Protein AF-A0A855A0V6-F1 (afdb_monomer)

Foldseek 3Di:
DDPPPDDDDPVVVVVVCCVPVVVVVVVVVVVVVVVVVVVVVVVVVVVVVLVVQLVVLVVVCVVCLVVLLVLLVVLLVCLVVLVDDQVSLVSVLVSLVVVLVSCVSLVQDPVLNVLSVVLNVLSVCCNPPDVPDSNVSSVVNNVSSVSNNVSSVVPPSD

Secondary structure (DSSP, 8-state):
---------HHHHHHHHHHHHHHHHHHHHHHHHHHHHHHHHHHHHHHHHHHHHHHHHHHHHHHHHHHHHHHHHHHHHHHHTT--SHHHHHHHHHHHHHHHHHHHHTT--HHHHHHHHHHHHHHHHHHHT----HHHHHHHHHHHHHHHHHHHHS----

Sequence (158 aa):
MVESTSYTPLWVTIVGYITTVVPCIVSIILEILNRKKQKTFEESLKEIKKAQANAIDKYKFLNEKNMILKKLNNFDLQLKKDLLGFPLANDILIVIVKIQGYANTIKFCVPDQDEISSFYNLVHNYLNVDQGDREKMTCKFREKIQIIKNIINKGEY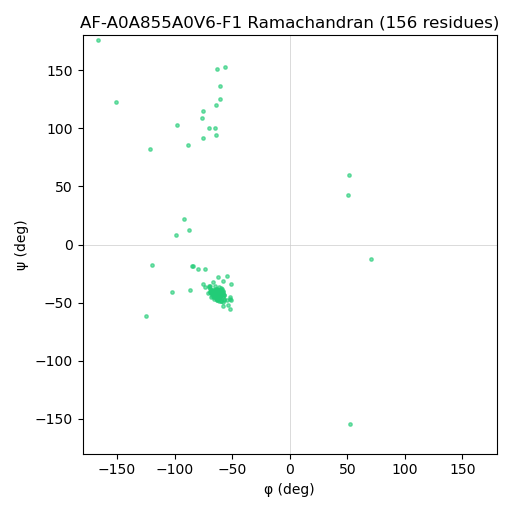S

Structure (mmCIF, N/CA/C/O backbone):
data_AF-A0A855A0V6-F1
#
_entry.id   AF-A0A855A0V6-F1
#
loop_
_atom_site.group_PDB
_atom_site.id
_atom_site.type_symbol
_atom_site.label_atom_id
_atom_site.label_alt_id
_atom_site.label_comp_id
_atom_site.label_asym_id
_atom_site.label_entity_id
_atom_site.label_seq_id
_atom_site.pdbx_PDB_ins_code
_atom_site.Cartn_x
_atom_site.Cartn_y
_atom_site.Cartn_z
_atom_site.occupancy
_atom_site.B_iso_or_equiv
_atom_site.auth_seq_id
_atom_site.auth_comp_id
_atom_site.auth_asym_id
_atom_site.auth_atom_id
_atom_site.pdbx_PDB_model_num
ATOM 1 N N . MET A 1 1 ? -41.836 -27.849 87.538 1.00 36.81 1 MET A N 1
ATOM 2 C CA . MET A 1 1 ? -40.846 -27.574 86.478 1.00 36.81 1 MET A CA 1
ATOM 3 C C . MET A 1 1 ? -41.594 -26.891 85.351 1.00 36.81 1 MET A C 1
ATOM 5 O O . MET A 1 1 ? -42.441 -27.528 84.747 1.00 36.81 1 MET A O 1
ATOM 9 N N . VAL A 1 2 ? -41.406 -25.583 85.180 1.00 40.19 2 VAL A N 1
ATOM 10 C CA . VAL A 1 2 ? -42.034 -24.818 84.093 1.00 40.19 2 VAL A CA 1
ATOM 11 C C . VAL A 1 2 ? -40.983 -24.703 82.998 1.00 40.19 2 VAL A C 1
ATOM 13 O O . VAL A 1 2 ? -40.023 -23.952 83.148 1.00 40.19 2 VAL A O 1
ATOM 16 N N . GLU A 1 3 ? -41.118 -25.501 81.942 1.00 42.22 3 GLU A N 1
ATOM 17 C CA . GLU A 1 3 ? -40.347 -25.319 80.714 1.00 42.22 3 GLU A CA 1
ATOM 18 C C . GLU A 1 3 ? -40.849 -24.050 80.025 1.00 42.22 3 GLU A C 1
ATOM 20 O O . GLU A 1 3 ? -41.897 -24.024 79.383 1.00 42.22 3 GLU A O 1
ATOM 25 N N . SER A 1 4 ? -40.117 -22.954 80.197 1.00 42.03 4 SER A N 1
ATOM 26 C CA . SER A 1 4 ? -40.333 -21.731 79.438 1.00 42.03 4 SER A CA 1
ATOM 27 C C . SER A 1 4 ? -39.774 -21.921 78.030 1.00 42.03 4 SER A C 1
ATOM 29 O O . SER A 1 4 ? -38.596 -21.663 77.777 1.00 42.03 4 SER A O 1
ATOM 31 N N . THR A 1 5 ? -40.613 -22.370 77.098 1.00 52.34 5 THR A N 1
ATOM 32 C CA . THR A 1 5 ? -40.315 -22.275 75.666 1.00 52.34 5 THR A CA 1
ATOM 33 C C . THR A 1 5 ? -40.262 -20.797 75.283 1.00 52.34 5 THR A C 1
ATOM 35 O O . THR A 1 5 ? -41.290 -20.137 75.131 1.00 52.34 5 THR A O 1
ATOM 38 N N . SER A 1 6 ? -39.046 -20.265 75.181 1.00 52.16 6 SER A N 1
ATOM 39 C CA . SER A 1 6 ? -38.753 -18.923 74.681 1.00 52.16 6 SER A CA 1
ATOM 40 C C . SER A 1 6 ? -39.156 -18.823 73.205 1.00 52.16 6 SER A C 1
ATOM 42 O O . SER A 1 6 ? -38.373 -19.163 72.319 1.00 52.16 6 SER A O 1
ATOM 44 N N . TYR A 1 7 ? -40.369 -18.344 72.932 1.00 58.59 7 TYR A N 1
ATOM 45 C CA . TYR A 1 7 ? -40.772 -17.939 71.587 1.00 58.59 7 TYR A CA 1
ATOM 46 C C . TYR A 1 7 ? -40.147 -16.580 71.268 1.00 58.59 7 TYR A C 1
ATOM 48 O O . TYR A 1 7 ? -40.544 -15.553 71.821 1.00 58.59 7 TYR A O 1
ATOM 56 N N . THR A 1 8 ? -39.159 -16.562 70.372 1.00 61.34 8 THR A N 1
ATOM 57 C CA . THR A 1 8 ? -38.663 -15.321 69.776 1.00 61.34 8 THR A CA 1
ATOM 58 C C . THR A 1 8 ? -39.810 -14.644 69.016 1.00 61.34 8 THR A C 1
ATOM 60 O O . THR A 1 8 ? -40.437 -15.278 68.163 1.00 61.34 8 THR A O 1
ATOM 63 N N . PRO A 1 9 ? -40.133 -13.372 69.315 1.00 69.50 9 PRO A N 1
ATOM 64 C CA . PRO A 1 9 ? -41.250 -12.697 68.673 1.00 69.50 9 PRO A CA 1
ATOM 65 C C . PRO A 1 9 ? -41.043 -12.608 67.160 1.00 69.50 9 PRO A C 1
ATOM 67 O O . PRO A 1 9 ? -39.966 -12.225 66.702 1.00 69.50 9 PRO A O 1
ATOM 70 N N . LEU A 1 10 ? -42.093 -12.888 66.384 1.00 62.41 10 LEU A N 1
ATOM 71 C CA . LEU A 1 10 ? -42.058 -12.898 64.915 1.00 62.41 10 LEU A CA 1
ATOM 72 C C . LEU A 1 10 ? -41.458 -11.605 64.321 1.00 62.41 10 LEU A C 1
ATOM 74 O O . LEU A 1 10 ? -40.767 -11.641 63.306 1.00 62.41 10 LEU A O 1
ATOM 78 N N . TRP A 1 11 ? -41.684 -10.466 64.985 1.00 63.53 11 TRP A N 1
ATOM 79 C CA . TRP A 1 11 ? -41.164 -9.163 64.574 1.00 63.53 11 TRP A CA 1
ATOM 80 C C . TRP A 1 11 ? -39.635 -9.064 64.679 1.00 63.53 11 TRP A C 1
ATOM 82 O O . TRP A 1 11 ? -39.024 -8.420 63.832 1.00 63.53 11 TRP A O 1
ATOM 92 N N . VAL A 1 12 ? -38.998 -9.740 65.643 1.00 67.94 12 VAL A N 1
ATOM 93 C CA . VAL A 1 12 ? -37.529 -9.786 65.779 1.00 67.94 12 VAL A CA 1
ATOM 94 C C . VAL A 1 12 ? -36.924 -10.576 64.623 1.00 67.94 12 VAL A C 1
ATOM 96 O O . VAL A 1 12 ? -35.914 -10.169 64.053 1.00 67.94 12 VAL A O 1
ATOM 99 N N . THR A 1 13 ? -37.579 -11.664 64.217 1.00 62.94 13 THR A N 1
ATOM 100 C CA . THR A 1 13 ? -37.174 -12.480 63.067 1.00 62.94 13 THR A CA 1
ATOM 101 C C . THR A 1 13 ? -37.324 -11.712 61.754 1.00 62.94 13 THR A C 1
ATOM 103 O O . THR A 1 13 ? -36.421 -11.744 60.924 1.00 62.94 13 THR A O 1
ATOM 106 N N . ILE A 1 14 ? -38.422 -10.968 61.580 1.00 66.69 14 ILE A N 1
ATOM 107 C CA . ILE A 1 14 ? -38.663 -10.131 60.393 1.00 66.69 14 ILE A CA 1
ATOM 108 C C . ILE A 1 14 ? -37.648 -8.984 60.316 1.00 66.69 14 ILE A C 1
ATOM 110 O O . ILE A 1 14 ? -37.043 -8.771 59.267 1.00 66.69 14 ILE A O 1
ATOM 114 N N . VAL A 1 15 ? -37.412 -8.274 61.424 1.00 66.62 15 VAL A N 1
ATOM 115 C CA . VAL A 1 15 ? -36.424 -7.186 61.482 1.00 66.62 15 VAL A CA 1
ATOM 116 C C . VAL A 1 15 ? -35.014 -7.725 61.245 1.00 66.62 15 VAL A C 1
ATOM 118 O O . VAL A 1 15 ? -34.268 -7.131 60.474 1.00 66.62 15 VAL A O 1
ATOM 121 N N . GLY A 1 16 ? -34.672 -8.878 61.827 1.00 64.94 16 GLY A N 1
ATOM 122 C CA . GLY A 1 16 ? -33.403 -9.563 61.582 1.00 64.94 16 GLY A CA 1
ATOM 123 C C . GLY A 1 16 ? -33.214 -9.959 60.117 1.00 64.94 16 GLY A C 1
ATOM 124 O O . GLY A 1 16 ? -32.126 -9.795 59.572 1.00 64.94 16 GLY A O 1
ATOM 125 N N . TYR A 1 17 ? -34.272 -10.413 59.441 1.00 61.84 17 TYR A N 1
ATOM 126 C CA . TYR A 1 17 ? -34.224 -10.740 58.013 1.00 61.84 17 TYR A CA 1
ATOM 127 C C . TYR A 1 17 ? -34.024 -9.489 57.150 1.00 61.84 17 TYR A C 1
ATOM 129 O O . TYR A 1 17 ? -33.211 -9.486 56.230 1.00 61.84 17 TYR A O 1
ATOM 137 N N . ILE A 1 18 ? -34.716 -8.393 57.471 1.00 64.31 18 ILE A N 1
ATOM 138 C CA . ILE A 1 18 ? -34.592 -7.127 56.738 1.00 64.31 18 ILE A CA 1
ATOM 139 C C . ILE A 1 18 ? -33.185 -6.540 56.904 1.00 64.31 18 ILE A C 1
ATOM 141 O O . ILE A 1 18 ? -32.590 -6.109 55.921 1.00 64.31 18 ILE A O 1
ATOM 145 N N . THR A 1 19 ? -32.616 -6.559 58.111 1.00 65.56 19 THR A N 1
ATOM 146 C CA . THR A 1 19 ? -31.281 -5.994 58.369 1.00 65.56 19 THR A CA 1
ATOM 147 C C . THR A 1 19 ? -30.138 -6.841 57.820 1.00 65.56 19 THR A C 1
ATOM 149 O O . THR A 1 19 ? -29.056 -6.305 57.607 1.00 65.56 19 THR A O 1
ATOM 152 N N . THR A 1 20 ? -30.346 -8.133 57.560 1.00 65.19 20 THR A N 1
ATOM 153 C CA . THR A 1 20 ? -29.288 -9.028 57.057 1.00 65.19 20 THR A CA 1
ATOM 154 C C . THR A 1 20 ? -29.399 -9.302 55.560 1.00 65.19 20 THR A C 1
ATOM 156 O O . THR A 1 20 ? -28.395 -9.274 54.849 1.00 65.19 20 THR A O 1
ATOM 159 N N . VAL A 1 21 ? -30.611 -9.514 55.046 1.00 66.06 21 VAL A N 1
ATOM 160 C CA . VAL A 1 21 ? -30.829 -9.948 53.659 1.00 66.06 21 VAL A CA 1
ATOM 161 C C . VAL A 1 21 ? -30.902 -8.764 52.698 1.00 66.06 21 VAL A C 1
ATOM 163 O O . VAL A 1 21 ? -30.326 -8.820 51.610 1.00 66.06 21 VAL A O 1
ATOM 166 N N . VAL A 1 22 ? -31.545 -7.661 53.094 1.00 67.06 22 VAL A N 1
ATOM 167 C CA . VAL A 1 22 ? -31.715 -6.490 52.215 1.00 67.06 22 VAL A CA 1
ATOM 168 C C . VAL A 1 22 ? -30.378 -5.822 51.868 1.00 67.06 22 VAL A C 1
ATOM 170 O O . VAL A 1 22 ? -30.162 -5.574 50.681 1.00 67.06 22 VAL A O 1
ATOM 173 N N . PRO A 1 23 ? -29.434 -5.592 52.807 1.00 70.12 23 PRO A N 1
ATOM 174 C CA . PRO A 1 23 ? -28.133 -5.025 52.452 1.00 70.12 23 PRO A CA 1
ATOM 175 C C . PRO A 1 23 ? -27.352 -5.928 51.497 1.00 70.12 23 PRO A C 1
ATOM 177 O O . PRO A 1 23 ? -26.722 -5.435 50.570 1.00 70.12 23 PRO A O 1
ATOM 180 N N . CYS A 1 24 ? -27.451 -7.249 51.671 1.00 67.31 24 CYS A N 1
ATOM 181 C CA . CYS A 1 24 ? -26.752 -8.219 50.835 1.00 67.31 24 CYS A CA 1
ATOM 182 C C . CYS A 1 24 ? -27.270 -8.194 49.385 1.00 67.31 24 CYS A C 1
ATOM 184 O O . CYS A 1 24 ? -26.484 -8.111 48.442 1.00 67.31 24 CYS A O 1
ATOM 186 N N . ILE A 1 25 ? -28.595 -8.162 49.195 1.00 68.75 25 ILE A N 1
ATOM 187 C CA . ILE A 1 25 ? -29.218 -8.058 47.864 1.00 68.75 25 ILE A CA 1
ATOM 188 C C . ILE A 1 25 ? -28.889 -6.710 47.207 1.00 68.75 25 ILE A C 1
ATOM 190 O O . ILE A 1 25 ? -28.536 -6.667 46.027 1.00 68.75 25 ILE A O 1
ATOM 194 N N . VAL A 1 26 ? -28.962 -5.608 47.960 1.00 66.38 26 VAL A N 1
ATOM 195 C CA . VAL A 1 26 ? -28.644 -4.263 47.454 1.00 66.38 26 VAL A CA 1
ATOM 196 C C . VAL A 1 26 ? -27.172 -4.163 47.041 1.00 66.38 26 VAL A C 1
ATOM 198 O O . VAL A 1 26 ? -26.884 -3.636 45.965 1.00 66.38 26 VAL A O 1
ATOM 201 N N . SER A 1 27 ? -26.248 -4.727 47.826 1.00 65.50 27 SER A N 1
ATOM 202 C CA . SER A 1 27 ? -24.824 -4.808 47.480 1.00 65.50 27 SER A CA 1
ATOM 203 C C . SER A 1 27 ? -24.583 -5.599 46.193 1.00 65.50 27 SER A C 1
ATOM 205 O O . SER A 1 27 ? -23.860 -5.116 45.324 1.00 65.50 27 SER A O 1
ATOM 207 N N . ILE A 1 28 ? -25.237 -6.752 46.017 1.00 67.81 28 ILE A N 1
ATOM 208 C CA . ILE A 1 28 ? -25.122 -7.568 44.796 1.00 67.81 28 ILE A CA 1
ATOM 209 C C . ILE A 1 28 ? -25.637 -6.799 43.568 1.00 67.81 28 ILE A C 1
ATOM 211 O O . ILE A 1 28 ? -24.984 -6.784 42.524 1.00 67.81 28 ILE A O 1
ATOM 215 N N . ILE A 1 29 ? -26.781 -6.115 43.680 1.00 65.75 29 ILE A N 1
ATOM 216 C CA . ILE A 1 29 ? -27.354 -5.324 42.577 1.00 65.75 29 ILE A CA 1
ATOM 217 C C . ILE A 1 29 ? -26.431 -4.153 42.201 1.00 65.75 29 ILE A C 1
ATOM 219 O O . ILE A 1 29 ? -26.177 -3.926 41.014 1.00 65.75 29 ILE A O 1
ATOM 223 N N . LEU A 1 30 ? -25.896 -3.431 43.191 1.00 68.19 30 LEU A N 1
ATOM 224 C CA . LEU A 1 30 ? -24.932 -2.344 42.981 1.00 68.19 30 LEU A CA 1
ATOM 225 C C . LEU A 1 30 ? -23.646 -2.839 42.314 1.00 68.19 30 LEU A C 1
ATOM 227 O O . LEU A 1 30 ? -23.143 -2.191 41.396 1.00 68.19 30 LEU A O 1
ATOM 231 N N . GLU A 1 31 ? -23.137 -3.998 42.726 1.00 69.81 31 GL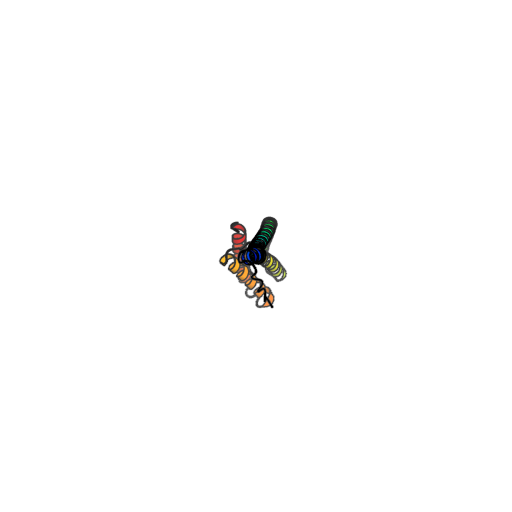U A N 1
ATOM 232 C CA . GLU A 1 31 ? -21.933 -4.590 42.152 1.00 69.81 31 GLU A CA 1
ATOM 233 C C . GLU A 1 31 ? -22.147 -5.010 40.688 1.00 69.81 31 GLU A C 1
ATOM 235 O O . GLU A 1 31 ? -21.309 -4.727 39.829 1.00 69.81 31 GLU A O 1
ATOM 240 N N . ILE A 1 32 ? -23.306 -5.594 40.361 1.00 64.81 32 ILE A N 1
ATOM 241 C CA . ILE A 1 32 ? -23.684 -5.938 38.980 1.00 64.81 32 ILE A CA 1
ATOM 242 C C . ILE A 1 32 ? -23.800 -4.678 38.107 1.00 64.81 32 ILE A C 1
ATOM 244 O O . ILE A 1 32 ? -23.314 -4.667 36.971 1.00 64.81 32 ILE A O 1
ATOM 248 N N . LEU A 1 33 ? -24.418 -3.607 38.616 1.00 64.81 33 LEU A N 1
ATOM 249 C CA . LEU A 1 33 ? -24.540 -2.334 37.897 1.00 64.81 33 LEU A CA 1
ATOM 250 C C . LEU A 1 33 ? -23.176 -1.665 37.678 1.00 64.81 33 LEU A C 1
ATOM 252 O O . LEU A 1 33 ? -22.911 -1.178 36.576 1.00 64.81 33 LEU A O 1
ATOM 256 N N . ASN A 1 34 ? -22.294 -1.690 38.680 1.00 70.75 34 ASN A N 1
ATOM 257 C CA . ASN A 1 34 ? -20.937 -1.158 38.564 1.00 70.75 34 ASN A CA 1
ATOM 258 C C . ASN A 1 34 ? -20.094 -1.952 37.563 1.00 70.75 34 ASN A C 1
ATOM 260 O O . ASN A 1 34 ? -19.456 -1.340 36.711 1.00 70.75 34 ASN A O 1
ATOM 264 N N . ARG A 1 35 ? -20.158 -3.291 37.572 1.00 63.47 35 ARG A N 1
ATOM 265 C CA . ARG A 1 35 ? -19.467 -4.128 36.573 1.00 63.47 35 ARG A CA 1
ATOM 266 C C . ARG A 1 35 ? -19.953 -3.841 35.150 1.00 63.47 35 ARG A C 1
ATOM 268 O O . ARG A 1 35 ? -19.139 -3.749 34.234 1.00 63.47 35 ARG A O 1
ATOM 275 N N . LYS A 1 36 ? -21.264 -3.648 34.948 1.00 63.84 36 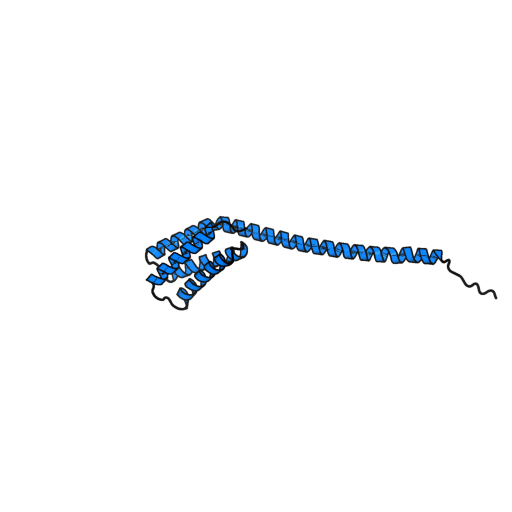LYS A N 1
ATOM 276 C CA . LYS A 1 36 ? -21.823 -3.272 33.635 1.00 63.84 36 LYS A CA 1
ATOM 277 C C . LYS A 1 36 ? -21.366 -1.882 33.184 1.00 63.84 36 LYS A C 1
ATOM 279 O O . LYS A 1 36 ? -20.952 -1.729 32.035 1.00 63.84 36 LYS A O 1
ATOM 284 N N . LYS A 1 37 ? -21.390 -0.883 34.074 1.00 66.00 37 LYS A N 1
ATOM 285 C CA . LYS A 1 37 ? -20.878 0.468 33.779 1.00 66.00 37 LYS A CA 1
ATOM 286 C C . LYS A 1 37 ? -19.385 0.457 33.460 1.00 66.00 37 LYS A C 1
ATOM 288 O O . LYS A 1 37 ? -18.975 1.099 32.501 1.00 66.00 37 LYS A O 1
ATOM 293 N N . GLN A 1 38 ? -18.596 -0.304 34.213 1.00 66.00 38 GLN A N 1
ATOM 294 C CA . GLN A 1 38 ? -17.156 -0.428 34.007 1.00 66.00 38 GLN A CA 1
ATOM 295 C C . GLN A 1 38 ? -16.833 -1.093 32.666 1.00 66.00 38 GLN A C 1
ATOM 297 O O . GLN A 1 38 ? -16.014 -0.570 31.919 1.00 66.00 38 GLN A O 1
ATOM 302 N N . LYS A 1 39 ? -17.543 -2.170 32.304 1.00 68.00 39 LYS A N 1
ATOM 303 C CA . LYS A 1 39 ? -17.390 -2.820 30.995 1.00 68.00 39 LYS A CA 1
ATOM 304 C C . LYS A 1 39 ? -17.727 -1.873 29.837 1.00 68.00 39 LYS A C 1
ATOM 306 O O . LYS A 1 39 ? -16.963 -1.780 28.884 1.00 68.00 39 LYS A O 1
ATOM 311 N N . THR A 1 40 ? -18.820 -1.119 29.965 1.00 68.50 40 THR A N 1
ATOM 312 C CA . THR A 1 40 ? -19.231 -0.123 28.959 1.00 68.50 40 THR A CA 1
ATOM 313 C C . THR A 1 40 ? -18.189 0.993 28.833 1.00 68.50 40 THR A C 1
ATOM 315 O O . THR A 1 40 ? -17.819 1.376 27.731 1.00 68.50 40 THR A O 1
ATOM 318 N N . PHE A 1 41 ? -17.655 1.483 29.956 1.00 65.56 41 PHE A N 1
ATOM 319 C CA . PHE A 1 41 ? -16.610 2.506 29.974 1.00 65.56 41 PHE A CA 1
ATOM 320 C C . PHE A 1 41 ? -15.290 2.012 29.366 1.00 65.56 41 PHE A C 1
ATOM 322 O O . PHE A 1 41 ? -14.644 2.746 28.623 1.00 65.56 41 PHE A O 1
ATOM 329 N N . GLU A 1 42 ? -14.891 0.766 29.633 1.00 70.81 42 GLU A N 1
ATOM 330 C CA . GLU A 1 42 ? -13.716 0.153 29.007 1.00 70.81 42 GLU A CA 1
ATOM 331 C C . GLU A 1 42 ? -13.885 -0.014 27.492 1.00 70.81 42 GLU A C 1
ATOM 333 O O . GLU A 1 42 ? -12.940 0.234 26.740 1.00 70.81 42 GLU A O 1
ATOM 338 N N . GLU A 1 43 ? -15.075 -0.406 27.035 1.00 74.31 43 GLU A N 1
ATOM 339 C CA . GLU A 1 43 ? -15.421 -0.474 25.612 1.00 74.31 43 GLU A CA 1
ATOM 340 C C . GLU A 1 43 ? -15.363 0.921 24.967 1.00 74.31 43 GLU A C 1
ATOM 342 O O . GLU A 1 43 ? -14.647 1.098 23.980 1.00 74.31 43 GLU A O 1
ATOM 347 N N . SER A 1 44 ? -15.969 1.944 25.582 1.00 58.97 44 SER A N 1
ATOM 348 C CA . SER A 1 44 ? -15.878 3.331 25.101 1.00 58.97 44 SER A CA 1
ATOM 349 C C . SER A 1 44 ? -14.438 3.861 25.100 1.00 58.97 44 SER A C 1
ATOM 351 O O . SER A 1 44 ? -14.026 4.532 24.158 1.00 58.97 44 SER A O 1
ATOM 353 N N . LEU A 1 45 ? -13.621 3.542 26.111 1.00 64.56 45 LEU A N 1
ATOM 354 C CA . LEU A 1 45 ? -12.204 3.920 26.139 1.00 64.56 45 LEU A CA 1
ATOM 355 C C . LEU A 1 45 ? -11.401 3.245 25.025 1.00 64.56 45 LEU A C 1
ATOM 357 O O . LEU A 1 45 ? -10.511 3.873 24.447 1.00 64.56 45 LEU A O 1
ATOM 361 N N . LYS A 1 46 ? -11.686 1.974 24.715 1.00 70.25 46 LYS A N 1
ATOM 362 C CA . LYS A 1 46 ? -11.071 1.278 23.575 1.00 70.25 46 LYS A CA 1
ATOM 363 C C . LYS A 1 46 ? -11.459 1.940 22.259 1.00 70.25 46 LYS A C 1
ATOM 365 O O . LYS A 1 46 ? -10.589 2.141 21.413 1.00 70.25 46 LYS A O 1
ATOM 370 N N . GLU A 1 47 ? -12.723 2.314 22.100 1.00 68.25 47 GLU A N 1
ATOM 371 C CA . GLU A 1 47 ? -13.208 3.030 20.919 1.00 68.25 47 GLU A CA 1
ATOM 372 C C . GLU A 1 47 ? -12.560 4.409 20.774 1.00 68.25 47 GLU A C 1
ATOM 374 O O . GLU A 1 47 ? -12.058 4.726 19.697 1.00 68.25 47 GLU A O 1
ATOM 379 N N . ILE A 1 48 ? -12.463 5.186 21.858 1.00 65.38 48 ILE A N 1
ATOM 380 C CA . ILE A 1 48 ? -11.803 6.500 21.869 1.00 65.38 48 ILE A CA 1
ATOM 381 C C . ILE A 1 48 ? -10.319 6.368 21.512 1.00 65.38 48 ILE A C 1
ATOM 383 O O . ILE A 1 48 ? -9.826 7.101 20.656 1.00 65.38 48 ILE A O 1
ATOM 387 N N . LYS A 1 49 ? -9.600 5.406 22.107 1.00 63.72 49 LYS A N 1
ATOM 388 C CA . LYS A 1 49 ? -8.183 5.158 21.785 1.00 63.72 49 LYS A CA 1
ATOM 389 C C . LYS A 1 49 ? -7.991 4.743 20.326 1.00 63.72 49 LYS A C 1
ATOM 391 O O . LYS A 1 49 ? -7.061 5.209 19.674 1.00 63.72 49 LYS A O 1
ATOM 396 N N . LYS A 1 50 ? -8.882 3.899 19.798 1.00 72.50 50 LYS A N 1
ATOM 397 C CA . LYS A 1 50 ? -8.874 3.483 18.389 1.00 72.50 50 LYS A CA 1
ATOM 398 C C . LYS A 1 50 ? -9.155 4.663 17.455 1.00 72.50 50 LYS A C 1
ATOM 400 O O . LYS A 1 50 ? -8.466 4.820 16.453 1.00 72.50 50 LYS A O 1
ATOM 405 N N . ALA A 1 51 ? -10.120 5.513 17.795 1.00 63.00 51 ALA A N 1
ATOM 406 C CA . ALA A 1 51 ? -10.426 6.724 17.041 1.00 63.00 51 ALA A CA 1
ATOM 407 C C . ALA A 1 51 ? -9.251 7.718 17.055 1.00 63.00 51 ALA A C 1
ATOM 409 O O . ALA A 1 51 ? -8.921 8.285 16.016 1.00 63.00 51 ALA A O 1
ATOM 410 N N . GLN A 1 52 ? -8.573 7.876 18.196 1.00 62.16 52 GLN A N 1
ATOM 411 C CA . GLN A 1 52 ? -7.388 8.724 18.323 1.00 62.16 52 GLN A CA 1
ATOM 412 C C . GLN A 1 52 ? -6.216 8.208 17.476 1.00 62.16 52 GLN A C 1
ATOM 414 O O . GLN A 1 52 ? -5.591 8.999 16.772 1.00 62.16 52 GLN A O 1
ATOM 419 N N . ALA A 1 53 ? -5.942 6.898 17.494 1.00 66.69 53 ALA A N 1
ATOM 420 C CA . ALA A 1 53 ? -4.917 6.288 16.642 1.00 66.69 53 ALA A CA 1
ATOM 421 C C . ALA A 1 53 ? -5.220 6.521 15.151 1.00 66.69 53 ALA A C 1
ATOM 423 O O . ALA A 1 53 ? -4.385 7.061 14.428 1.00 66.69 53 ALA A O 1
ATOM 424 N N . ASN A 1 54 ? -6.459 6.252 14.726 1.00 67.56 54 ASN A N 1
ATOM 425 C CA . ASN A 1 54 ? -6.893 6.491 13.347 1.00 67.56 54 ASN A CA 1
ATOM 426 C C . ASN A 1 54 ? -6.754 7.970 12.938 1.00 67.56 54 ASN A C 1
ATOM 428 O O . ASN A 1 54 ? -6.364 8.268 11.809 1.00 67.56 54 ASN A O 1
ATOM 432 N N . ALA A 1 55 ? -7.051 8.909 13.843 1.00 63.41 55 ALA A N 1
ATOM 433 C CA . ALA A 1 55 ? -6.906 10.341 13.583 1.00 63.41 55 ALA A CA 1
ATOM 434 C C . ALA A 1 55 ? -5.434 10.756 13.399 1.00 63.41 55 ALA A C 1
ATOM 436 O O . ALA A 1 55 ? -5.125 11.528 12.487 1.00 63.41 55 ALA A O 1
ATOM 437 N N . ILE A 1 56 ? -4.523 10.221 14.221 1.00 65.94 56 ILE A N 1
ATOM 438 C CA . ILE A 1 56 ? -3.074 10.457 14.104 1.00 65.94 56 ILE A CA 1
ATOM 439 C C . ILE A 1 56 ? -2.554 9.930 12.764 1.00 65.94 56 ILE A C 1
ATOM 441 O O . ILE A 1 56 ? -1.827 10.633 12.058 1.00 65.94 56 ILE A O 1
ATOM 445 N N . ASP A 1 57 ? -2.957 8.723 12.379 1.00 68.31 57 ASP A N 1
ATOM 446 C CA . ASP A 1 57 ? -2.509 8.105 11.135 1.00 68.31 57 ASP A CA 1
ATOM 447 C C . ASP A 1 57 ? -3.066 8.811 9.891 1.00 68.31 57 ASP A C 1
ATOM 449 O O . ASP A 1 57 ? -2.344 9.002 8.909 1.00 68.31 57 ASP A O 1
ATOM 453 N N . LYS A 1 58 ? -4.310 9.302 9.952 1.00 70.94 58 LYS A N 1
ATOM 454 C CA . LYS A 1 58 ? -4.899 10.146 8.902 1.00 70.94 58 LYS A CA 1
ATOM 455 C C . LYS A 1 58 ? -4.132 11.458 8.734 1.00 70.94 58 LYS A C 1
ATOM 457 O O . LYS A 1 58 ? -3.828 11.849 7.608 1.00 70.94 58 LYS A O 1
ATOM 462 N N . TYR A 1 59 ? -3.760 12.115 9.834 1.00 73.38 59 TYR A N 1
ATOM 463 C CA . TYR A 1 59 ? -2.938 13.328 9.791 1.00 73.38 59 TYR A CA 1
ATOM 464 C C . TYR A 1 59 ? -1.542 13.057 9.210 1.00 73.38 59 TYR A C 1
ATOM 466 O O . TYR A 1 59 ? -1.064 13.794 8.344 1.00 73.38 59 TYR A O 1
ATOM 474 N N . LYS A 1 60 ? -0.906 11.957 9.626 1.00 77.31 60 LYS A N 1
ATOM 475 C CA . LYS A 1 60 ? 0.396 11.529 9.101 1.00 77.31 60 LYS A CA 1
ATOM 476 C C . LYS A 1 60 ? 0.342 11.274 7.595 1.00 77.31 60 LYS A C 1
ATOM 478 O O . LYS A 1 60 ? 1.214 11.741 6.864 1.00 77.31 60 LYS A O 1
ATOM 483 N N . PHE A 1 61 ? -0.703 10.603 7.118 1.00 80.06 61 PHE A N 1
ATOM 484 C CA . PHE A 1 61 ? -0.909 10.391 5.692 1.00 80.06 61 PHE A CA 1
ATOM 485 C C . PHE A 1 61 ? -1.151 11.686 4.927 1.00 80.06 61 PHE A C 1
ATOM 487 O O . PHE A 1 61 ? -0.563 11.856 3.869 1.00 80.06 61 PHE A O 1
ATOM 494 N N . LEU A 1 62 ? -1.958 12.619 5.439 1.00 77.38 62 LEU A N 1
ATOM 495 C CA . LEU A 1 62 ? -2.174 13.908 4.771 1.00 77.38 62 LEU A CA 1
ATOM 496 C C . LEU A 1 62 ? -0.863 14.686 4.596 1.00 77.38 62 LEU A C 1
ATOM 498 O O . LEU A 1 62 ? -0.616 15.232 3.520 1.00 77.38 62 LEU A O 1
ATOM 502 N N . ASN A 1 63 ? 0.011 14.663 5.605 1.00 79.81 63 ASN A N 1
ATOM 503 C CA . ASN A 1 63 ? 1.335 15.280 5.515 1.00 79.81 63 ASN A CA 1
ATOM 504 C C . ASN A 1 63 ? 2.252 14.566 4.514 1.00 79.81 63 ASN A C 1
ATOM 506 O O . ASN A 1 63 ? 2.989 15.210 3.765 1.00 79.81 63 ASN A O 1
ATOM 510 N N . GLU A 1 64 ? 2.209 13.237 4.463 1.00 85.19 64 GLU A N 1
ATOM 511 C CA . GLU A 1 64 ? 3.059 12.467 3.559 1.00 85.19 64 GLU A CA 1
ATOM 512 C C . GLU A 1 64 ? 2.504 12.319 2.139 1.00 85.19 64 GLU A C 1
ATOM 514 O O . GLU A 1 64 ? 3.273 12.048 1.213 1.00 85.19 64 GLU A O 1
ATOM 519 N N . LYS A 1 65 ? 1.202 12.532 1.933 1.00 86.56 65 LYS A N 1
ATOM 520 C CA . LYS A 1 65 ? 0.499 12.370 0.654 1.00 86.56 65 LYS A CA 1
ATOM 521 C C . LYS A 1 65 ? 1.214 13.116 -0.465 1.00 86.56 65 LYS A C 1
ATOM 523 O O . LYS A 1 65 ? 1.504 12.535 -1.510 1.00 86.56 65 LYS A O 1
ATOM 528 N N . ASN A 1 66 ? 1.576 14.374 -0.226 1.00 86.56 66 ASN A N 1
ATOM 529 C CA . ASN A 1 66 ? 2.276 15.196 -1.213 1.00 86.56 66 ASN A CA 1
ATOM 530 C C . ASN A 1 66 ? 3.662 14.633 -1.561 1.00 86.56 66 ASN A C 1
ATOM 532 O O . ASN A 1 66 ? 4.061 14.638 -2.727 1.00 86.56 66 ASN A O 1
ATOM 536 N N . MET A 1 67 ? 4.388 14.097 -0.576 1.00 90.12 67 MET A N 1
ATOM 537 C CA . MET A 1 67 ? 5.677 13.448 -0.822 1.00 90.12 67 MET A CA 1
ATOM 538 C C . MET A 1 67 ? 5.524 12.144 -1.607 1.00 90.12 67 MET A C 1
ATOM 540 O O . MET A 1 67 ? 6.306 11.898 -2.525 1.00 90.12 67 MET A O 1
ATOM 544 N N . ILE A 1 68 ? 4.516 11.329 -1.287 1.00 91.75 68 ILE A N 1
ATOM 545 C CA . ILE A 1 68 ? 4.217 10.089 -2.014 1.00 91.75 68 ILE A CA 1
ATOM 546 C C . ILE A 1 68 ? 3.880 10.409 -3.473 1.00 91.75 68 ILE A C 1
ATOM 548 O O . ILE A 1 68 ? 4.485 9.840 -4.378 1.00 91.75 68 ILE A O 1
ATOM 552 N N . LEU A 1 69 ? 2.997 11.380 -3.719 1.00 91.69 69 LEU A N 1
ATOM 553 C CA . LEU A 1 69 ? 2.645 11.819 -5.072 1.00 91.69 69 LEU A CA 1
ATOM 554 C C . LEU A 1 69 ? 3.861 12.343 -5.846 1.00 91.69 69 LEU A C 1
ATOM 556 O O . LEU A 1 69 ? 4.030 12.019 -7.022 1.00 91.69 69 LEU A O 1
ATOM 560 N N . LYS A 1 70 ? 4.749 13.102 -5.190 1.00 93.25 70 LYS A N 1
ATOM 561 C CA . LYS A 1 70 ? 6.002 13.569 -5.800 1.00 93.25 70 LYS A CA 1
ATOM 562 C C . LYS A 1 70 ? 6.907 12.401 -6.203 1.00 93.25 70 LYS A C 1
ATOM 564 O O . LYS A 1 70 ? 7.453 12.424 -7.304 1.00 93.25 70 LYS A O 1
ATOM 569 N N . LYS A 1 71 ? 7.034 11.370 -5.358 1.00 94.31 71 LYS A N 1
ATOM 570 C CA . LYS A 1 71 ? 7.793 10.150 -5.686 1.00 94.31 71 LYS A CA 1
ATOM 571 C C . LYS A 1 71 ? 7.173 9.394 -6.861 1.00 94.31 71 LYS A C 1
ATOM 573 O O . LYS A 1 71 ? 7.887 9.092 -7.809 1.00 94.31 71 LYS A O 1
ATOM 578 N N . LEU A 1 72 ? 5.857 9.176 -6.850 1.00 94.56 72 LEU A N 1
ATOM 579 C CA . LEU A 1 72 ? 5.139 8.508 -7.943 1.00 94.56 72 LEU A CA 1
ATOM 580 C C . LEU A 1 72 ? 5.303 9.246 -9.282 1.00 94.56 72 LEU A C 1
ATOM 582 O O . LEU A 1 72 ? 5.541 8.617 -10.310 1.00 94.56 72 LEU A O 1
ATOM 586 N N . ASN A 1 73 ? 5.251 10.581 -9.274 1.00 94.69 73 ASN A N 1
ATOM 587 C CA . ASN A 1 73 ? 5.529 11.386 -10.466 1.00 94.69 73 ASN A CA 1
ATOM 588 C C . ASN A 1 73 ? 6.978 11.229 -10.948 1.00 94.69 73 ASN A C 1
ATOM 590 O O . ASN A 1 73 ? 7.216 11.113 -12.147 1.00 94.69 73 ASN A O 1
ATOM 594 N N . ASN A 1 74 ? 7.944 11.207 -10.027 1.00 95.62 74 ASN A N 1
ATOM 595 C CA . ASN A 1 74 ? 9.344 10.991 -10.379 1.00 95.62 74 ASN A CA 1
ATOM 596 C C . ASN A 1 74 ? 9.573 9.595 -10.980 1.00 95.62 74 ASN A C 1
ATOM 598 O O . ASN A 1 74 ? 10.333 9.461 -11.934 1.00 95.62 74 ASN A O 1
ATOM 602 N N . PHE A 1 75 ? 8.891 8.569 -10.470 1.00 95.50 75 PHE A N 1
ATOM 603 C CA . PHE A 1 75 ? 8.943 7.229 -11.049 1.00 95.50 75 PHE A CA 1
ATOM 604 C C . PHE A 1 75 ? 8.369 7.203 -12.469 1.00 95.50 75 PHE A C 1
ATOM 606 O O . PHE A 1 75 ? 9.037 6.696 -13.363 1.00 95.50 75 PHE A O 1
ATOM 613 N N . ASP A 1 76 ? 7.210 7.823 -12.728 1.00 93.88 76 ASP A N 1
ATOM 614 C CA . ASP A 1 76 ? 6.667 7.930 -14.097 1.00 93.88 76 ASP A CA 1
ATOM 615 C C . ASP A 1 76 ? 7.644 8.638 -15.055 1.00 93.88 76 ASP A C 1
ATOM 617 O O . ASP A 1 76 ? 7.821 8.200 -16.190 1.00 93.88 76 ASP A O 1
ATOM 621 N N . LEU A 1 77 ? 8.334 9.692 -14.601 1.00 94.81 77 LEU A N 1
ATOM 622 C CA . LEU A 1 77 ? 9.360 10.375 -15.400 1.00 94.81 77 LEU A CA 1
ATOM 623 C C . LEU A 1 77 ? 10.572 9.486 -15.704 1.00 94.81 77 LEU A C 1
ATOM 625 O O . LEU A 1 77 ? 11.088 9.528 -16.819 1.00 94.81 77 LEU A O 1
ATOM 629 N N . GLN A 1 78 ? 11.030 8.691 -14.738 1.00 93.38 78 GLN A N 1
ATOM 630 C CA . GLN A 1 78 ? 12.128 7.746 -14.949 1.00 93.38 78 GLN A CA 1
ATOM 631 C C . GLN A 1 78 ? 11.719 6.613 -15.897 1.00 93.38 78 GLN A C 1
ATOM 633 O O . GLN A 1 78 ? 12.469 6.272 -16.807 1.00 93.38 78 GLN A O 1
ATOM 638 N N . LEU A 1 79 ? 10.497 6.096 -15.760 1.00 92.75 79 LEU A N 1
ATOM 639 C CA . LEU A 1 79 ? 9.946 5.074 -16.650 1.00 92.75 79 LEU A CA 1
ATOM 640 C C . LEU A 1 79 ? 9.765 5.589 -18.086 1.00 92.75 79 LEU A C 1
ATOM 642 O O . LEU A 1 79 ? 10.016 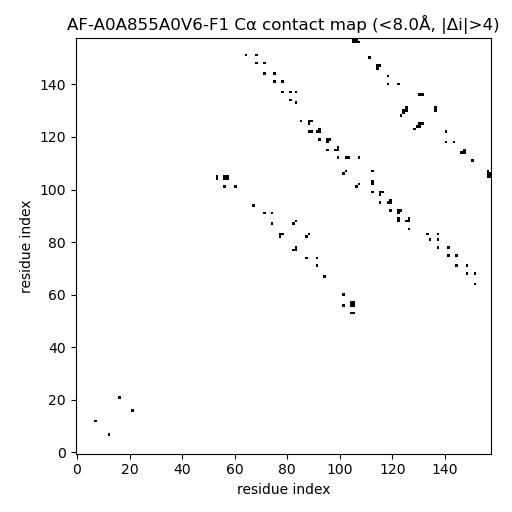4.852 -19.030 1.00 92.75 79 LEU A O 1
ATOM 646 N N . LYS A 1 80 ? 9.402 6.865 -18.283 1.00 92.00 80 LYS A N 1
ATOM 647 C CA . LYS A 1 80 ? 9.367 7.501 -19.620 1.00 92.00 80 LYS A CA 1
ATOM 648 C C . LYS A 1 80 ? 10.732 7.569 -20.298 1.00 92.00 80 LYS A C 1
ATOM 650 O O . LYS A 1 80 ? 10.795 7.588 -21.520 1.00 92.00 80 LYS A O 1
ATOM 655 N N . LYS A 1 81 ? 11.807 7.628 -19.513 1.00 92.62 81 LYS A N 1
ATOM 656 C CA . LYS A 1 81 ? 13.193 7.585 -19.996 1.00 92.62 81 LYS A CA 1
ATOM 657 C C . LYS A 1 81 ? 13.712 6.151 -20.142 1.00 92.62 81 LYS A C 1
ATOM 659 O O . LYS A 1 81 ? 14.916 5.963 -20.255 1.00 92.62 81 LYS A O 1
ATOM 664 N N . ASP A 1 82 ? 12.812 5.169 -20.068 1.00 87.19 82 ASP A N 1
ATOM 665 C CA . ASP A 1 82 ? 13.109 3.741 -20.055 1.00 87.19 82 ASP A CA 1
ATOM 666 C C . ASP A 1 82 ? 14.175 3.365 -19.016 1.00 87.19 82 ASP A C 1
ATOM 668 O O . ASP A 1 82 ? 15.070 2.570 -19.265 1.00 87.19 82 ASP A O 1
ATOM 672 N N . LEU A 1 83 ? 14.098 3.939 -17.812 1.00 90.44 83 LEU A N 1
ATOM 673 C CA . LEU A 1 83 ? 15.008 3.617 -16.704 1.00 90.44 83 LEU A CA 1
ATOM 674 C C . LEU A 1 83 ? 14.465 2.492 -15.814 1.00 90.44 83 LEU A C 1
ATOM 676 O O . LEU A 1 83 ? 14.856 2.377 -14.652 1.00 90.44 83 LEU A O 1
ATOM 680 N N . LEU A 1 84 ? 13.552 1.661 -16.335 1.00 89.50 84 LEU A N 1
ATOM 681 C CA . LEU A 1 84 ? 13.081 0.491 -15.602 1.00 89.50 84 LEU A CA 1
ATOM 682 C C . LEU A 1 84 ? 14.250 -0.477 -15.399 1.00 89.50 84 LEU A C 1
ATOM 684 O O . LEU A 1 84 ? 14.870 -0.944 -16.353 1.00 89.50 84 LEU A O 1
ATOM 688 N N . GLY A 1 85 ? 14.554 -0.739 -14.136 1.00 88.81 85 GLY A N 1
ATOM 689 C CA . GLY A 1 85 ? 15.591 -1.652 -13.693 1.00 88.81 85 GLY A CA 1
ATOM 690 C C . GLY A 1 85 ? 15.420 -1.938 -12.207 1.00 88.81 85 GLY A C 1
ATOM 691 O O . GLY A 1 85 ? 14.562 -1.343 -11.547 1.00 88.81 85 GLY A O 1
ATOM 692 N N . PHE A 1 86 ? 16.248 -2.835 -11.677 1.00 89.44 86 PHE A N 1
ATOM 693 C CA . PHE A 1 86 ? 16.132 -3.310 -10.298 1.00 89.44 86 PHE A CA 1
ATOM 694 C C . PHE A 1 86 ? 16.051 -2.183 -9.245 1.00 89.44 86 PHE A C 1
ATOM 696 O O . PHE A 1 86 ? 15.130 -2.226 -8.428 1.00 89.44 86 PHE A O 1
ATOM 703 N N . PRO A 1 87 ? 16.907 -1.135 -9.269 1.00 92.00 87 PRO A N 1
ATOM 704 C CA . PRO A 1 87 ? 16.851 -0.076 -8.258 1.00 92.00 87 PRO A CA 1
ATOM 705 C C . PRO A 1 87 ? 15.520 0.683 -8.270 1.00 92.00 87 PRO A C 1
ATOM 707 O O . PRO A 1 87 ? 14.904 0.876 -7.225 1.00 92.00 87 PRO A O 1
ATOM 710 N N . LEU A 1 88 ? 15.036 1.047 -9.462 1.00 92.81 88 LEU A N 1
A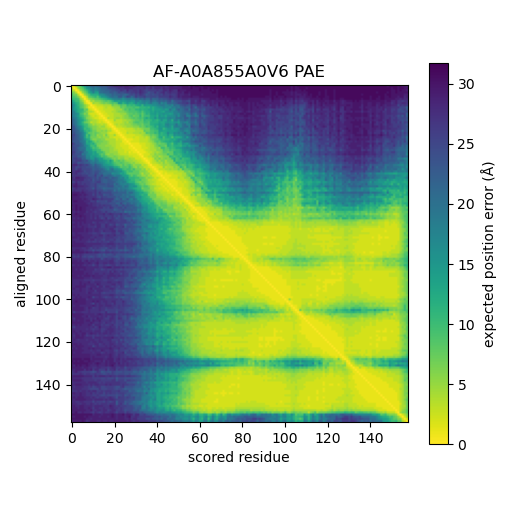TOM 711 C CA . LEU A 1 88 ? 13.777 1.772 -9.612 1.00 92.81 88 LEU A CA 1
ATOM 712 C C . LEU A 1 88 ? 12.579 0.909 -9.199 1.00 92.81 88 LEU A C 1
ATOM 714 O O . LEU A 1 88 ? 11.679 1.394 -8.520 1.00 92.81 88 LEU A O 1
ATOM 718 N N . ALA A 1 89 ? 12.564 -0.369 -9.580 1.00 92.19 89 ALA A N 1
ATOM 719 C CA . ALA A 1 89 ? 11.506 -1.290 -9.179 1.00 92.19 89 ALA A CA 1
ATOM 720 C C . ALA A 1 89 ? 11.476 -1.499 -7.654 1.00 92.19 89 ALA A C 1
ATOM 722 O O . ALA A 1 89 ? 10.400 -1.500 -7.059 1.00 92.19 89 ALA A O 1
ATOM 723 N N . ASN A 1 90 ? 12.637 -1.590 -7.002 1.00 92.56 90 ASN A N 1
ATOM 724 C CA . ASN A 1 90 ? 12.720 -1.677 -5.546 1.00 92.56 90 ASN A CA 1
ATOM 725 C C . ASN A 1 90 ? 12.227 -0.392 -4.853 1.00 92.56 90 ASN A C 1
ATOM 727 O O . ASN A 1 90 ? 11.450 -0.458 -3.901 1.00 92.56 90 ASN A O 1
ATOM 731 N N . ASP A 1 91 ? 12.602 0.784 -5.363 1.00 94.19 91 ASP A N 1
ATOM 732 C CA . ASP A 1 91 ? 12.105 2.067 -4.848 1.00 94.19 91 ASP A CA 1
ATOM 733 C C . ASP A 1 91 ? 10.581 2.192 -4.979 1.00 94.19 91 ASP A C 1
ATOM 735 O O . ASP A 1 91 ? 9.904 2.683 -4.067 1.00 94.19 91 ASP A O 1
ATOM 739 N N . ILE A 1 92 ? 10.028 1.719 -6.100 1.00 94.06 92 ILE A N 1
ATOM 740 C CA . ILE A 1 92 ? 8.582 1.634 -6.317 1.00 94.06 92 ILE A CA 1
ATOM 741 C C . ILE A 1 92 ? 7.951 0.698 -5.278 1.00 94.06 92 ILE A C 1
ATOM 743 O O . ILE A 1 92 ? 6.968 1.088 -4.646 1.00 94.06 92 ILE A O 1
ATOM 747 N N . LEU A 1 93 ? 8.523 -0.488 -5.045 1.00 93.81 93 LEU A N 1
ATOM 748 C CA . LEU A 1 93 ? 8.012 -1.456 -4.070 1.00 93.81 93 LEU A CA 1
ATOM 749 C C . LEU A 1 93 ? 7.925 -0.854 -2.663 1.00 93.81 93 LEU A C 1
ATOM 751 O O . LEU A 1 93 ? 6.882 -0.947 -2.017 1.00 93.81 93 LEU A O 1
ATOM 755 N N . ILE A 1 94 ? 8.987 -0.181 -2.209 1.00 92.38 94 ILE A N 1
ATOM 756 C CA . ILE A 1 94 ? 9.035 0.478 -0.894 1.00 92.38 94 ILE A CA 1
ATOM 757 C C . ILE A 1 94 ? 7.893 1.491 -0.752 1.00 92.38 94 ILE A C 1
ATOM 759 O O . ILE A 1 94 ? 7.232 1.562 0.288 1.00 92.38 94 ILE A O 1
ATOM 763 N N . VAL A 1 95 ? 7.641 2.284 -1.796 1.00 93.50 95 VAL A N 1
ATOM 764 C CA . VAL A 1 95 ? 6.555 3.272 -1.785 1.00 93.5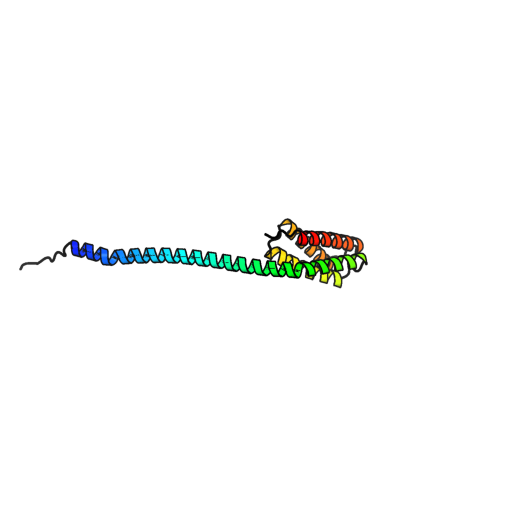0 95 VAL A CA 1
ATOM 765 C C . VAL A 1 95 ? 5.182 2.595 -1.791 1.00 93.50 95 VAL A C 1
ATOM 767 O O . VAL A 1 95 ? 4.311 3.037 -1.045 1.00 93.50 95 VAL A O 1
ATOM 770 N N . ILE A 1 96 ? 4.985 1.516 -2.555 1.00 93.19 96 ILE A N 1
ATOM 771 C CA . ILE A 1 96 ? 3.721 0.761 -2.569 1.00 93.19 96 ILE A CA 1
ATOM 772 C C . ILE A 1 96 ? 3.429 0.147 -1.198 1.00 93.19 96 ILE A C 1
ATOM 774 O O . ILE A 1 96 ? 2.321 0.312 -0.697 1.00 93.19 96 ILE A O 1
ATOM 778 N N . VAL A 1 97 ? 4.412 -0.489 -0.554 1.00 91.44 97 VAL A N 1
ATOM 779 C CA . VAL A 1 97 ? 4.253 -1.063 0.796 1.00 91.44 97 VAL A CA 1
ATOM 780 C C . VAL A 1 97 ? 3.841 0.016 1.795 1.00 91.44 97 VAL A C 1
ATOM 782 O O . VAL A 1 97 ? 2.949 -0.186 2.621 1.00 91.44 97 VAL A O 1
ATOM 785 N N . LYS A 1 98 ? 4.434 1.210 1.686 1.00 90.19 98 LYS A N 1
ATOM 786 C CA . LYS A 1 98 ? 4.043 2.352 2.514 1.00 90.19 98 LYS A CA 1
ATOM 787 C C . LYS A 1 98 ? 2.585 2.760 2.274 1.00 90.19 98 LYS A C 1
ATOM 789 O O . LYS A 1 98 ? 1.860 3.027 3.229 1.00 90.19 98 LYS A O 1
ATOM 794 N N . ILE A 1 99 ? 2.149 2.789 1.013 1.00 89.50 99 ILE A N 1
ATOM 795 C CA . ILE A 1 99 ? 0.763 3.096 0.638 1.00 89.50 99 ILE A CA 1
ATOM 796 C C . ILE A 1 99 ? -0.198 2.012 1.147 1.00 89.50 99 ILE A C 1
ATOM 798 O O . ILE A 1 99 ? -1.246 2.373 1.666 1.00 89.50 99 ILE A O 1
ATOM 802 N N . GLN A 1 100 ? 0.154 0.722 1.083 1.00 88.00 100 GLN A N 1
ATOM 803 C CA . GLN A 1 100 ? -0.650 -0.364 1.671 1.00 88.00 100 GLN A CA 1
ATOM 804 C C . GLN A 1 100 ? -0.836 -0.180 3.178 1.00 88.00 100 GLN A C 1
ATOM 806 O O . GLN A 1 100 ? -1.947 -0.329 3.685 1.00 88.00 100 GLN A O 1
ATOM 811 N N . GLY A 1 101 ? 0.234 0.203 3.884 1.00 84.62 101 GLY A N 1
ATOM 812 C CA . GLY A 1 101 ? 0.162 0.544 5.304 1.00 84.62 101 GLY A CA 1
ATOM 813 C C . GLY A 1 101 ? -0.893 1.617 5.575 1.00 84.62 101 GLY A C 1
ATOM 814 O O . GLY A 1 101 ? -1.753 1.434 6.432 1.00 84.62 101 GLY A O 1
ATOM 815 N N . TYR A 1 102 ? -0.898 2.694 4.787 1.00 82.50 102 TYR A N 1
ATOM 816 C CA . TYR A 1 102 ? -1.915 3.742 4.905 1.00 82.50 102 TYR A CA 1
ATOM 817 C C . TYR A 1 102 ? -3.311 3.301 4.462 1.00 82.50 102 TYR A C 1
ATOM 819 O O . TYR A 1 102 ? -4.289 3.662 5.111 1.00 82.50 102 TYR A O 1
ATOM 827 N N . ALA A 1 103 ? -3.423 2.502 3.404 1.00 82.50 103 ALA A N 1
ATOM 828 C CA . ALA A 1 103 ? -4.704 2.026 2.899 1.00 82.50 103 ALA A CA 1
ATOM 829 C C . ALA A 1 103 ? -5.468 1.211 3.954 1.00 82.50 103 ALA A C 1
ATOM 831 O O . ALA A 1 103 ? -6.673 1.398 4.120 1.00 82.50 103 ALA A O 1
ATOM 832 N N . ASN A 1 104 ? -4.752 0.390 4.728 1.00 75.31 104 ASN A N 1
ATOM 833 C CA . ASN A 1 104 ? -5.316 -0.369 5.843 1.00 75.31 104 ASN A CA 1
ATOM 834 C C . ASN A 1 104 ? -5.750 0.539 6.999 1.00 75.31 104 ASN A C 1
ATOM 836 O O . ASN A 1 104 ? -6.845 0.388 7.542 1.00 75.31 104 ASN A O 1
ATOM 840 N N . THR A 1 105 ? -4.905 1.499 7.374 1.00 71.69 105 THR A N 1
ATOM 841 C CA . THR A 1 105 ? -5.150 2.339 8.550 1.00 71.69 105 THR A CA 1
ATOM 842 C C . THR A 1 105 ? -6.253 3.372 8.332 1.00 71.69 105 THR A C 1
ATOM 844 O O . THR A 1 105 ? -7.052 3.635 9.228 1.00 71.69 105 THR A O 1
ATOM 847 N N . ILE A 1 106 ? -6.338 3.932 7.126 1.00 73.50 106 ILE A N 1
ATOM 848 C CA . ILE A 1 106 ? -7.314 4.968 6.759 1.00 73.50 106 ILE A CA 1
ATOM 849 C C . ILE A 1 106 ? -8.510 4.351 6.013 1.00 73.50 106 ILE A C 1
ATOM 851 O O . ILE A 1 106 ? -9.362 5.068 5.503 1.00 73.50 106 ILE A O 1
ATOM 855 N N . LYS A 1 107 ? -8.581 3.013 5.962 1.00 77.44 107 LYS A N 1
ATOM 856 C CA . LYS A 1 107 ? -9.690 2.235 5.399 1.00 77.44 107 LYS A CA 1
ATOM 857 C C . LYS A 1 107 ? -10.073 2.662 3.982 1.00 77.44 107 LYS A C 1
ATOM 859 O O . LYS A 1 107 ? -11.211 3.042 3.716 1.00 77.44 107 LYS A O 1
ATOM 864 N N . PHE A 1 108 ? -9.124 2.564 3.057 1.00 81.94 108 PHE A N 1
ATOM 865 C CA . PHE A 1 108 ? -9.437 2.707 1.633 1.00 81.94 108 PHE A CA 1
ATOM 866 C C . PHE A 1 108 ? -10.514 1.683 1.251 1.00 81.94 108 PHE A C 1
ATOM 868 O O . PHE A 1 108 ? -10.619 0.631 1.888 1.00 81.94 108 PHE A O 1
ATOM 875 N N . CYS A 1 109 ? -11.320 1.960 0.227 1.00 84.19 109 CYS A N 1
ATOM 876 C CA . CYS A 1 109 ? -12.315 0.986 -0.209 1.00 84.19 109 CYS A CA 1
ATOM 877 C C . CYS A 1 109 ? -11.630 -0.295 -0.717 1.00 84.19 109 CYS A C 1
ATOM 879 O O . CYS A 1 109 ? -10.503 -0.254 -1.211 1.00 84.19 109 CYS A O 1
ATOM 881 N N . VAL A 1 110 ? -12.314 -1.435 -0.588 1.00 86.00 110 VAL A N 1
ATOM 882 C CA . VAL A 1 110 ? -11.769 -2.752 -0.968 1.00 86.00 110 VAL A CA 1
ATOM 883 C C . VAL A 1 110 ? -11.204 -2.760 -2.400 1.00 86.00 110 VAL A C 1
ATOM 885 O O . VAL A 1 110 ? -10.053 -3.158 -2.551 1.00 86.00 110 VAL A O 1
ATOM 888 N N . PRO A 1 111 ? -11.893 -2.205 -3.422 1.00 89.19 111 PRO A N 1
ATOM 889 C CA . PRO A 1 111 ? -11.337 -2.151 -4.776 1.00 89.19 111 PRO A CA 1
ATOM 890 C C . PRO A 1 111 ? -10.015 -1.375 -4.877 1.00 89.19 111 PRO A C 1
ATOM 892 O O . PRO A 1 111 ? -9.111 -1.773 -5.607 1.00 89.19 111 PRO A O 1
ATOM 895 N N . ASP A 1 112 ? -9.871 -0.278 -4.129 1.00 89.50 112 ASP A N 1
ATOM 896 C CA . ASP A 1 112 ? -8.639 0.515 -4.129 1.00 89.50 112 ASP A CA 1
ATOM 897 C C . ASP A 1 112 ? -7.492 -0.245 -3.434 1.00 89.50 112 ASP A C 1
ATOM 899 O O . ASP A 1 112 ? -6.343 -0.170 -3.872 1.00 89.50 112 ASP A O 1
ATOM 903 N N . GLN A 1 113 ? -7.787 -1.012 -2.377 1.00 89.12 113 GLN A N 1
ATOM 904 C CA . GLN A 1 113 ? -6.805 -1.884 -1.719 1.00 89.12 113 GLN A CA 1
ATOM 905 C C . GLN A 1 113 ? -6.353 -3.038 -2.626 1.00 89.12 113 GLN A C 1
ATOM 907 O O . GLN A 1 113 ? -5.160 -3.367 -2.657 1.00 89.12 113 GLN A O 1
ATOM 912 N N . ASP A 1 114 ? -7.280 -3.617 -3.390 1.00 91.81 114 ASP A N 1
ATOM 913 C CA . ASP A 1 114 ? -6.998 -4.681 -4.356 1.00 91.81 114 ASP A CA 1
ATOM 914 C C . ASP A 1 114 ? -6.091 -4.177 -5.483 1.00 91.81 114 ASP A C 1
ATOM 916 O O . ASP A 1 114 ? -5.129 -4.851 -5.854 1.00 91.81 114 ASP A O 1
ATOM 920 N N . GLU A 1 115 ? -6.316 -2.956 -5.975 1.00 93.81 115 GLU A N 1
ATOM 921 C CA . GLU A 1 115 ? -5.450 -2.328 -6.979 1.00 93.81 115 GLU A CA 1
ATOM 922 C C . GLU A 1 115 ? -4.030 -2.070 -6.456 1.00 93.81 115 GLU A C 1
ATOM 924 O O . GLU A 1 115 ? -3.044 -2.361 -7.145 1.00 93.81 115 GLU A O 1
ATOM 929 N N . ILE A 1 116 ? -3.895 -1.582 -5.218 1.00 93.06 116 ILE A N 1
ATOM 930 C CA . ILE A 1 116 ? -2.582 -1.395 -4.582 1.00 93.06 116 ILE A CA 1
ATOM 931 C C . ILE A 1 116 ? -1.863 -2.747 -4.436 1.00 93.06 116 ILE A C 1
ATOM 933 O O . ILE A 1 116 ? -0.672 -2.854 -4.740 1.00 93.06 116 ILE A O 1
ATOM 937 N N . SER A 1 117 ? -2.580 -3.791 -4.020 1.00 94.06 117 SER A N 1
ATOM 938 C CA . SER A 1 117 ? -2.024 -5.138 -3.839 1.00 94.06 117 SER A CA 1
ATOM 939 C C . SER A 1 117 ? -1.670 -5.810 -5.168 1.00 94.06 117 SER A C 1
ATOM 941 O O . SER A 1 117 ? -0.633 -6.462 -5.286 1.00 94.06 117 SER A O 1
ATOM 943 N N . SER A 1 118 ? -2.475 -5.583 -6.207 1.00 95.56 118 SER A N 1
ATOM 944 C CA . SER A 1 118 ? -2.177 -5.981 -7.584 1.00 95.56 118 SER A CA 1
ATOM 945 C C . SER A 1 118 ? -0.859 -5.366 -8.056 1.00 95.56 118 SER A C 1
ATOM 947 O O . SER A 1 118 ? -0.015 -6.069 -8.615 1.00 95.56 118 SER A O 1
ATOM 949 N N . PHE A 1 119 ? -0.640 -4.074 -7.785 1.00 96.19 119 PHE A N 1
ATOM 950 C CA . PHE A 1 119 ? 0.610 -3.423 -8.162 1.00 96.19 119 PHE A CA 1
ATOM 951 C C . PHE A 1 119 ? 1.805 -3.935 -7.348 1.00 96.19 119 PHE A C 1
ATOM 9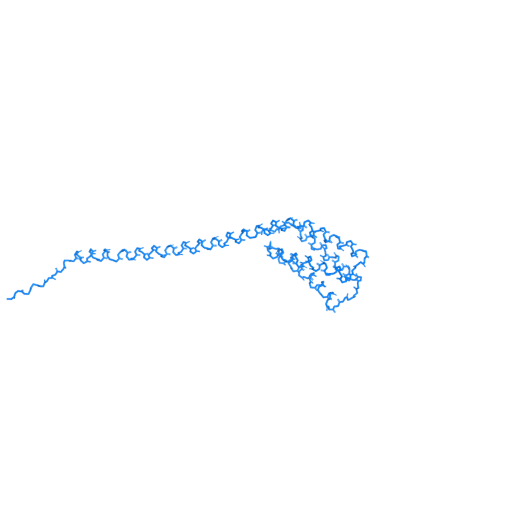53 O O . PHE A 1 119 ? 2.860 -4.190 -7.923 1.00 96.19 119 PHE A O 1
ATOM 960 N N . TYR A 1 120 ? 1.636 -4.161 -6.041 1.00 95.25 120 TYR A N 1
ATOM 961 C CA . TYR A 1 120 ? 2.662 -4.794 -5.207 1.00 95.25 120 TYR A CA 1
ATOM 962 C C . TYR A 1 120 ? 3.122 -6.130 -5.804 1.00 95.25 120 TYR A C 1
ATOM 964 O O . TYR A 1 120 ? 4.315 -6.321 -6.038 1.00 95.25 120 TYR A O 1
ATOM 972 N N . ASN A 1 121 ? 2.176 -7.019 -6.124 1.00 94.25 121 ASN A N 1
ATOM 973 C CA . ASN A 1 121 ? 2.476 -8.332 -6.693 1.00 94.25 121 ASN A CA 1
ATOM 974 C C . ASN A 1 121 ? 3.187 -8.217 -8.045 1.00 94.25 121 ASN A C 1
ATOM 976 O O . ASN A 1 121 ? 4.131 -8.957 -8.311 1.00 94.25 121 ASN A O 1
ATOM 980 N N . LEU A 1 122 ? 2.778 -7.263 -8.885 1.00 94.12 122 LEU A N 1
ATOM 981 C CA . LEU A 1 122 ? 3.426 -7.009 -10.170 1.00 94.12 122 LEU A CA 1
ATOM 982 C C . LEU A 1 122 ? 4.905 -6.623 -9.996 1.00 94.12 122 LEU A C 1
ATOM 984 O O . LEU A 1 122 ? 5.765 -7.160 -10.693 1.00 94.12 122 LEU A O 1
ATOM 988 N N . VAL A 1 123 ? 5.205 -5.713 -9.066 1.00 92.75 123 VAL A N 1
ATOM 989 C CA . VAL A 1 123 ? 6.579 -5.252 -8.806 1.00 92.75 123 VAL A CA 1
ATOM 990 C C . VAL A 1 123 ? 7.408 -6.345 -8.134 1.00 92.75 123 VAL A C 1
ATOM 992 O O . VAL A 1 123 ? 8.555 -6.567 -8.514 1.00 92.75 123 VAL A O 1
ATOM 995 N N . HIS A 1 124 ? 6.822 -7.067 -7.179 1.00 92.12 124 HIS A N 1
ATOM 996 C CA . HIS A 1 124 ? 7.465 -8.194 -6.512 1.00 92.12 124 HIS A CA 1
ATOM 997 C C . HIS A 1 124 ? 7.839 -9.304 -7.506 1.00 92.12 124 HIS A C 1
ATOM 999 O O . HIS A 1 124 ? 8.962 -9.804 -7.483 1.00 92.12 124 HIS A O 1
ATOM 1005 N N . ASN A 1 125 ? 6.932 -9.652 -8.422 1.00 91.81 125 ASN A N 1
ATOM 1006 C CA . ASN A 1 125 ? 7.195 -10.656 -9.452 1.00 91.81 125 ASN A CA 1
ATOM 1007 C C . ASN A 1 125 ? 8.288 -10.206 -10.425 1.00 91.81 125 ASN A C 1
ATOM 1009 O O . ASN A 1 125 ? 9.147 -11.012 -10.770 1.00 91.81 125 ASN A O 1
ATOM 1013 N N . TYR A 1 126 ? 8.306 -8.925 -10.804 1.00 91.00 126 TYR A N 1
ATOM 1014 C CA . TYR A 1 126 ? 9.377 -8.365 -11.632 1.00 91.00 126 TYR A CA 1
ATOM 1015 C C . TYR A 1 126 ? 10.757 -8.472 -10.961 1.00 91.00 126 TYR A C 1
ATOM 1017 O O . TYR A 1 126 ? 11.751 -8.755 -11.625 1.00 91.00 126 TYR A O 1
ATOM 1025 N N . LEU A 1 127 ? 10.829 -8.255 -9.645 1.00 89.94 127 LEU A N 1
ATOM 1026 C CA . LEU A 1 127 ? 12.087 -8.314 -8.896 1.00 89.94 127 LEU A CA 1
ATOM 1027 C C . LEU A 1 127 ? 12.582 -9.748 -8.655 1.00 89.94 127 LEU A C 1
ATOM 1029 O O . LEU A 1 127 ? 13.793 -9.960 -8.640 1.00 89.94 127 LEU A O 1
ATOM 1033 N N . ASN A 1 128 ? 11.670 -10.708 -8.463 1.00 87.88 128 ASN A N 1
ATOM 1034 C CA . ASN A 1 128 ? 12.007 -12.019 -7.895 1.00 87.88 128 ASN A CA 1
ATOM 1035 C C . ASN A 1 128 ? 11.714 -13.227 -8.797 1.00 87.88 128 ASN A C 1
ATOM 1037 O O . ASN A 1 128 ? 12.217 -14.310 -8.511 1.00 87.88 128 ASN A O 1
ATOM 1041 N N . VAL A 1 129 ? 10.879 -13.085 -9.831 1.00 81.88 129 VAL A N 1
ATOM 1042 C CA . VAL A 1 129 ? 10.334 -14.233 -10.580 1.00 81.88 129 VAL A CA 1
ATOM 1043 C C . VAL A 1 129 ? 10.615 -14.123 -12.072 1.00 81.88 129 VAL A C 1
ATOM 1045 O O . VAL A 1 129 ? 11.29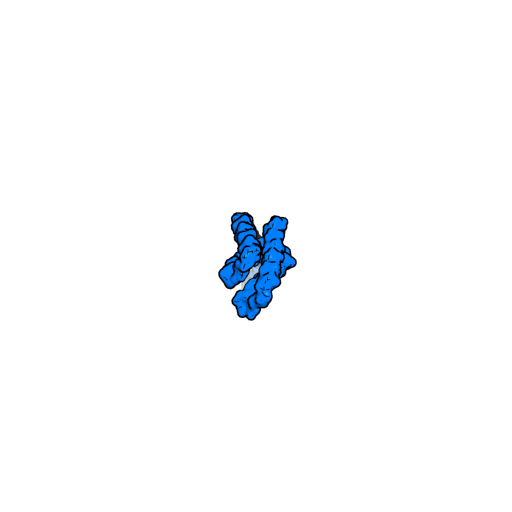2 -14.982 -12.627 1.00 81.88 129 VAL A O 1
ATOM 1048 N N . ASP A 1 130 ? 10.099 -13.084 -12.725 1.00 78.44 130 ASP A N 1
ATOM 1049 C CA . ASP A 1 130 ? 10.223 -12.906 -14.171 1.00 78.44 130 ASP A CA 1
ATOM 1050 C C . ASP A 1 130 ? 10.212 -11.419 -14.529 1.00 78.44 130 ASP A C 1
ATOM 1052 O O . ASP A 1 130 ? 9.270 -10.687 -14.215 1.00 78.44 130 ASP A O 1
ATOM 1056 N N . GLN A 1 131 ? 11.274 -10.978 -15.203 1.00 77.25 131 GLN A N 1
ATOM 1057 C CA . GLN A 1 131 ? 11.406 -9.600 -15.673 1.00 77.25 131 GLN A CA 1
ATOM 1058 C C . GLN A 1 131 ? 10.620 -9.355 -16.966 1.00 77.25 131 GLN A C 1
ATOM 1060 O O . GLN A 1 131 ? 10.269 -8.206 -17.247 1.00 77.25 131 GLN A O 1
ATOM 1065 N N . GLY A 1 132 ? 10.302 -10.417 -17.714 1.00 81.62 132 GLY A N 1
ATOM 1066 C CA . GLY A 1 132 ? 9.535 -10.365 -18.947 1.00 81.62 132 GLY A CA 1
ATOM 1067 C C . GLY A 1 132 ? 10.072 -9.367 -19.979 1.00 81.62 132 GLY A C 1
ATOM 1068 O O . GLY A 1 132 ? 11.249 -9.011 -20.021 1.00 81.62 132 GLY A O 1
ATOM 1069 N N . ASP A 1 133 ? 9.166 -8.904 -20.836 1.00 87.62 133 ASP A N 1
ATOM 1070 C CA . ASP A 1 133 ? 9.423 -7.841 -21.805 1.00 87.62 133 ASP A CA 1
ATOM 1071 C C . ASP A 1 133 ? 9.457 -6.479 -21.093 1.00 87.62 133 ASP A C 1
ATOM 1073 O O . ASP A 1 133 ? 8.444 -6.010 -20.560 1.00 87.62 133 ASP A O 1
ATOM 1077 N N . ARG A 1 134 ? 10.635 -5.846 -21.095 1.00 84.94 134 ARG A N 1
ATOM 1078 C CA . ARG A 1 134 ? 10.892 -4.574 -20.410 1.00 84.94 134 ARG A CA 1
ATOM 1079 C C . ARG A 1 134 ? 9.949 -3.463 -20.858 1.00 84.94 134 ARG A C 1
ATOM 1081 O O . ARG A 1 134 ? 9.449 -2.733 -20.009 1.00 84.94 134 ARG A O 1
ATOM 1088 N N . GLU A 1 135 ? 9.688 -3.330 -22.153 1.00 87.62 135 GLU A N 1
ATOM 1089 C CA . GLU A 1 135 ? 8.847 -2.254 -22.681 1.00 87.62 135 GLU A CA 1
ATOM 1090 C C . GLU A 1 135 ? 7.397 -2.437 -22.221 1.00 87.62 135 GLU A C 1
ATOM 1092 O O . GLU A 1 135 ? 6.767 -1.510 -21.697 1.00 87.62 135 GLU A O 1
ATOM 1097 N N . LYS A 1 136 ? 6.890 -3.674 -22.301 1.00 90.44 136 LYS A N 1
ATOM 1098 C CA . LYS A 1 136 ? 5.560 -4.016 -21.779 1.00 90.44 136 LYS A CA 1
ATOM 1099 C C . LYS A 1 136 ? 5.465 -3.789 -20.272 1.00 90.44 136 LYS A C 1
ATOM 1101 O O . LYS A 1 136 ? 4.440 -3.294 -19.797 1.00 90.44 136 LYS A O 1
ATOM 1106 N N . MET A 1 137 ? 6.509 -4.124 -19.515 1.00 91.44 137 MET A N 1
ATOM 1107 C CA . MET A 1 137 ? 6.539 -3.917 -18.065 1.00 91.44 137 MET A CA 1
ATOM 1108 C C . MET A 1 137 ? 6.599 -2.436 -17.695 1.00 91.44 137 MET A C 1
ATOM 1110 O O . MET A 1 137 ? 5.854 -2.005 -16.815 1.00 91.44 137 MET A O 1
ATOM 1114 N N . THR A 1 138 ? 7.382 -1.635 -18.418 1.00 91.19 138 THR A N 1
ATOM 1115 C CA . THR A 1 138 ? 7.414 -0.175 -18.273 1.00 91.19 138 THR A CA 1
ATOM 1116 C C . THR A 1 138 ? 6.022 0.423 -18.481 1.00 91.19 138 THR A C 1
ATOM 1118 O O . THR A 1 138 ? 5.563 1.209 -17.650 1.00 91.19 138 THR A O 1
ATOM 1121 N N . CYS A 1 139 ? 5.304 0.017 -19.533 1.00 91.94 139 CYS A N 1
ATOM 1122 C CA . CYS A 1 139 ? 3.931 0.462 -19.781 1.00 91.94 139 CYS A CA 1
ATOM 1123 C C . CYS A 1 139 ? 2.980 0.094 -18.630 1.00 91.94 139 CYS A C 1
ATOM 1125 O O . CYS A 1 139 ? 2.296 0.974 -18.103 1.00 91.94 139 CYS A O 1
ATOM 1127 N N . LYS A 1 140 ? 2.999 -1.166 -18.174 1.00 93.81 140 LYS A N 1
ATOM 1128 C CA . LYS A 1 140 ? 2.167 -1.635 -17.050 1.00 93.81 140 LYS A CA 1
ATOM 1129 C C . LYS A 1 140 ? 2.464 -0.896 -15.744 1.00 93.81 140 LYS A C 1
ATOM 1131 O 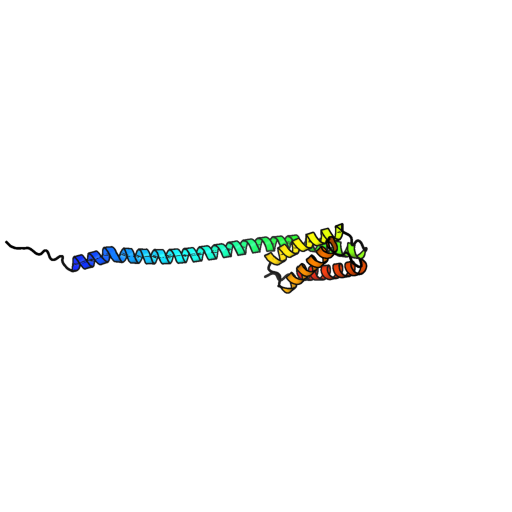O . LYS A 1 140 ? 1.541 -0.528 -15.020 1.00 93.81 140 LYS A O 1
ATOM 1136 N N . PHE A 1 141 ? 3.738 -0.652 -15.434 1.00 94.38 141 PHE A N 1
ATOM 1137 C CA . PHE A 1 141 ? 4.132 0.089 -14.232 1.00 94.38 141 PHE A CA 1
ATOM 1138 C C . PHE A 1 141 ? 3.607 1.521 -14.280 1.00 94.38 141 PHE A C 1
ATOM 1140 O O . PHE A 1 141 ? 3.076 2.017 -13.288 1.00 94.38 141 PHE A O 1
ATOM 1147 N N . ARG A 1 142 ? 3.713 2.187 -15.434 1.00 95.44 142 ARG A N 1
ATOM 1148 C CA . ARG A 1 142 ? 3.208 3.554 -15.606 1.00 95.44 142 ARG A CA 1
ATOM 1149 C C . ARG A 1 142 ? 1.693 3.630 -15.463 1.00 95.44 142 ARG A C 1
ATOM 1151 O O . ARG A 1 142 ? 1.204 4.530 -14.782 1.00 95.44 142 ARG A O 1
ATOM 1158 N N . GLU A 1 143 ? 0.964 2.686 -16.053 1.00 95.62 143 GLU A N 1
ATOM 1159 C CA . GLU A 1 143 ? -0.489 2.577 -15.901 1.00 95.62 143 GLU A CA 1
ATOM 1160 C C . GLU A 1 143 ? -0.877 2.432 -14.424 1.00 95.62 143 GLU A C 1
ATOM 1162 O O . GLU A 1 143 ? -1.631 3.251 -13.891 1.00 95.62 143 GLU A O 1
ATOM 1167 N N . LYS A 1 144 ? -0.275 1.461 -13.725 1.00 95.19 144 LYS A N 1
ATOM 1168 C CA . LYS A 1 144 ? -0.533 1.229 -12.300 1.00 95.19 144 LYS A CA 1
ATOM 1169 C C . LYS A 1 144 ? -0.163 2.441 -11.444 1.00 95.19 144 LYS A C 1
ATOM 1171 O O . LYS A 1 144 ? -0.938 2.814 -10.569 1.00 95.19 144 LYS A O 1
ATOM 1176 N N . ILE A 1 145 ? 0.940 3.138 -11.732 1.00 94.94 145 ILE A N 1
ATOM 1177 C CA . ILE A 1 145 ? 1.299 4.391 -11.043 1.00 94.94 145 ILE A CA 1
ATOM 1178 C C . ILE A 1 145 ? 0.198 5.450 -11.184 1.00 94.94 145 ILE A C 1
ATOM 1180 O O . ILE A 1 145 ? -0.116 6.120 -10.198 1.00 94.94 145 ILE A O 1
ATOM 1184 N N . GLN A 1 146 ? -0.410 5.617 -12.365 1.00 94.00 146 GLN A N 1
ATOM 1185 C CA . GLN A 1 146 ? -1.509 6.579 -12.522 1.00 94.00 146 GLN A CA 1
ATOM 1186 C C . GLN A 1 146 ? -2.756 6.157 -11.743 1.00 94.00 146 GLN A C 1
ATOM 1188 O O . GLN A 1 146 ? -3.368 7.003 -11.091 1.00 94.00 146 GLN A O 1
ATOM 1193 N N . ILE A 1 147 ? -3.092 4.864 -11.738 1.00 93.62 147 ILE A N 1
ATOM 1194 C CA . ILE A 1 147 ? -4.199 4.329 -10.930 1.00 93.62 147 ILE A CA 1
ATOM 1195 C C . ILE A 1 147 ? -3.967 4.644 -9.447 1.00 93.62 147 ILE A C 1
ATOM 1197 O O . ILE A 1 147 ? -4.831 5.239 -8.804 1.00 93.62 147 ILE A O 1
ATOM 1201 N N . ILE A 1 148 ? -2.774 4.357 -8.916 1.00 92.94 148 ILE A N 1
ATOM 1202 C CA . ILE A 1 148 ? -2.443 4.635 -7.511 1.00 92.94 148 ILE A CA 1
ATOM 1203 C C . ILE A 1 148 ? -2.498 6.133 -7.196 1.00 92.94 148 ILE A C 1
ATOM 1205 O O . ILE A 1 148 ? -3.014 6.527 -6.149 1.00 92.94 148 ILE A O 1
ATOM 1209 N N . LYS A 1 149 ? -2.014 6.995 -8.095 1.00 92.44 149 LYS A N 1
ATOM 1210 C CA . LYS A 1 149 ? -2.143 8.449 -7.923 1.00 92.44 149 LYS A CA 1
ATOM 1211 C C . LYS A 1 149 ? -3.604 8.881 -7.833 1.00 92.44 149 LYS A C 1
ATOM 1213 O O . LYS A 1 149 ? -3.929 9.714 -6.989 1.00 92.44 149 LYS A O 1
ATOM 1218 N N . ASN A 1 150 ? -4.467 8.328 -8.683 1.00 91.19 150 ASN A N 1
ATOM 1219 C CA . ASN A 1 150 ? -5.895 8.625 -8.659 1.00 91.19 150 ASN A CA 1
ATOM 1220 C C . ASN A 1 150 ? -6.513 8.177 -7.339 1.00 91.19 150 ASN A C 1
ATOM 1222 O O . ASN A 1 150 ? -7.181 8.986 -6.703 1.00 91.19 150 ASN A O 1
ATOM 1226 N N . ILE A 1 151 ? -6.208 6.956 -6.886 1.00 89.56 151 ILE A N 1
ATOM 1227 C CA . ILE A 1 151 ? -6.638 6.437 -5.583 1.00 89.56 151 ILE A CA 1
ATOM 1228 C C . ILE A 1 151 ? -6.267 7.424 -4.478 1.00 89.56 151 ILE A C 1
ATOM 1230 O O . ILE A 1 151 ? -7.167 7.904 -3.803 1.00 89.56 151 ILE A O 1
ATOM 1234 N N . ILE A 1 152 ? -4.988 7.808 -4.356 1.00 87.12 152 ILE A N 1
ATOM 1235 C CA . ILE A 1 152 ? -4.477 8.750 -3.333 1.00 87.12 152 ILE A CA 1
ATOM 1236 C C . ILE A 1 152 ? -5.177 10.123 -3.391 1.00 87.12 152 ILE A C 1
ATOM 1238 O O . ILE A 1 152 ? -5.322 10.826 -2.379 1.00 87.12 152 ILE A O 1
ATOM 1242 N N . ASN A 1 153 ? -5.595 10.544 -4.584 1.00 84.44 153 ASN A N 1
ATOM 1243 C CA . ASN A 1 153 ? -6.239 11.831 -4.810 1.00 84.44 153 ASN A CA 1
ATOM 1244 C C . ASN A 1 153 ? -7.746 11.842 -4.551 1.00 84.44 153 ASN A C 1
ATOM 1246 O O . ASN A 1 153 ? -8.252 12.934 -4.304 1.00 84.44 153 ASN A O 1
ATOM 1250 N N . LYS A 1 154 ? -8.431 10.688 -4.521 1.00 78.38 154 LYS A N 1
ATOM 1251 C CA . LYS A 1 154 ? -9.884 10.609 -4.269 1.00 78.38 154 LYS A CA 1
ATOM 1252 C C . LYS A 1 154 ? -10.312 11.310 -2.974 1.00 78.38 154 LYS A C 1
ATOM 1254 O O . LYS A 1 154 ? -11.426 11.800 -2.907 1.00 78.38 154 LYS A O 1
ATOM 1259 N N . GLY A 1 155 ? -9.435 11.417 -1.969 1.00 55.50 155 GLY A N 1
ATOM 1260 C CA . GLY A 1 155 ? -9.639 12.286 -0.797 1.00 55.50 155 GLY A CA 1
ATOM 1261 C C . GLY A 1 155 ? -10.725 11.830 0.187 1.00 55.50 155 GLY A C 1
ATOM 1262 O O . GLY A 1 155 ? -10.758 12.317 1.315 1.00 55.50 155 GLY A O 1
ATOM 1263 N N . GLU A 1 156 ? -11.556 10.867 -0.195 1.00 52.81 156 GLU A N 1
ATOM 1264 C CA . GLU A 1 156 ? -12.579 10.255 0.643 1.00 52.81 156 GLU A CA 1
ATOM 1265 C C . GLU A 1 156 ? -11.993 9.075 1.407 1.00 52.81 156 GLU A C 1
ATOM 1267 O O . GLU A 1 156 ? -12.057 7.922 0.988 1.00 52.81 156 GLU A O 1
ATOM 1272 N N . TYR A 1 157 ? -11.394 9.379 2.549 1.00 57.16 157 TYR A N 1
ATOM 1273 C CA . TYR A 1 157 ? -11.054 8.355 3.526 1.00 57.16 157 TYR A CA 1
ATOM 1274 C C . TYR A 1 157 ? -11.770 8.711 4.820 1.00 57.16 157 TYR A C 1
ATOM 1276 O O . TYR A 1 157 ? -11.239 9.451 5.658 1.00 57.16 157 TYR A O 1
ATOM 1284 N N . SER A 1 158 ? -13.046 8.323 4.877 1.00 39.53 158 SER A N 1
ATOM 1285 C CA . SER A 1 158 ? -13.975 8.564 5.986 1.00 39.53 158 SER A CA 1
ATOM 1286 C C . SER A 1 158 ? -13.554 7.809 7.240 1.00 39.53 158 SER A C 1
ATOM 1288 O O . SER A 1 158 ? -13.476 6.562 7.200 1.00 39.53 158 SER A O 1
#

pLDDT: mean 78.95, std 14.47, range [36.81, 96.19]

Mean predicted aligned error: 13.55 Å

Solvent-accessible surface area (backbone atoms only — not comparable to full-atom values): 8873 Å² total; per-residue (Å²): 137,84,84,78,81,81,73,78,56,69,65,59,57,51,51,50,46,52,70,56,49,49,58,52,53,52,50,53,54,51,51,53,52,48,52,53,52,50,53,52,49,53,51,51,50,50,50,51,52,51,51,50,51,43,52,54,52,48,53,53,44,63,68,42,46,62,56,52,51,51,49,53,52,51,49,45,54,40,41,75,68,67,54,74,43,71,70,54,47,50,54,49,44,58,52,48,53,53,48,51,54,48,35,65,66,43,54,47,56,69,72,58,48,50,51,53,50,52,48,44,51,55,46,50,36,42,76,74,76,53,62,76,58,60,69,62,46,40,52,52,51,46,52,48,49,52,52,51,51,50,59,72,62,66,75,78,59,123

Radius of gyration: 33.76 Å; Cα contacts (8 Å, |Δi|>4): 74; chains: 1; bounding box: 59×43×109 Å

Organism: NCBI:txid428125